Protein AF-A0A956W0C2-F1 (afdb_monomer_lite)

Foldseek 3Di:
DPLDDQLPPDPDDQVPPPDHDDPDNPDDHCVNQPPDPPRPVVQVVLVVVCCVPDPQNDPPWDKAWFFDPVVCPQTWMGGNNFKIKTFAQAQAKDKGQGQDDADKDWPDWDQWDDDRGMIIHGHGTMTMIGGD

pLDDT: mean 94.01, std 4.59, range [72.38, 98.31]

Secondary structure (DSSP, 8-state):
--SSGGGGS-SS-GGGSSSPPP--TT---HHHHTT-TT-HHHHHHHHHHHHHH-GGGSTTS-EEE-S-SSS--SEEEEETTTEEEEEE-SSS-EEEE----S-EEEEEESSEEE-SSEEEE-TTEEEEEEE-

Radius of gyration: 19.21 Å; chains: 1; bounding box: 45×26×51 Å

Structure (mmCIF, N/CA/C/O backbone):
data_AF-A0A956W0C2-F1
#
_entry.id   AF-A0A956W0C2-F1
#
loop_
_atom_site.group_PDB
_atom_site.id
_atom_site.type_symbol
_atom_site.label_atom_id
_atom_site.label_alt_id
_atom_site.label_comp_id
_atom_site.label_asym_id
_atom_site.label_entity_id
_atom_site.label_seq_id
_atom_site.pdbx_PDB_ins_code
_atom_site.Cartn_x
_atom_site.Cartn_y
_atom_site.Cartn_z
_atom_site.occupancy
_atom_site.B_iso_or_equiv
_atom_site.auth_seq_id
_atom_site.auth_comp_id
_atom_site.auth_asym_id
_atom_site.auth_atom_id
_atom_site.pdbx_PDB_model_num
ATOM 1 N N . TRP A 1 1 ? 10.287 -1.893 -17.974 1.00 95.44 1 TRP A N 1
ATOM 2 C CA . TRP A 1 1 ? 9.179 -2.453 -18.777 1.00 95.44 1 TRP A CA 1
ATOM 3 C C . TRP A 1 1 ? 9.287 -3.954 -18.920 1.00 95.44 1 TRP A C 1
ATOM 5 O O . TRP A 1 1 ? 8.437 -4.647 -18.381 1.00 95.44 1 TRP A O 1
ATOM 15 N N . THR A 1 2 ? 10.311 -4.450 -19.603 1.00 96.38 2 THR A N 1
ATOM 16 C CA . THR A 1 2 ? 10.574 -5.882 -19.777 1.00 96.38 2 THR A CA 1
ATOM 17 C C . THR A 1 2 ? 11.959 -6.236 -19.244 1.00 96.38 2 THR A C 1
ATOM 19 O O . THR A 1 2 ? 12.700 -5.336 -18.851 1.00 96.38 2 THR A O 1
ATOM 22 N N . ASP A 1 3 ? 12.333 -7.513 -19.284 1.00 93.06 3 ASP A N 1
ATOM 23 C CA . ASP A 1 3 ? 13.691 -7.975 -18.948 1.00 93.06 3 ASP A CA 1
ATOM 24 C C . ASP A 1 3 ? 14.672 -7.868 -20.141 1.00 93.06 3 ASP A C 1
ATOM 26 O O . ASP A 1 3 ? 15.787 -8.380 -20.099 1.00 93.06 3 ASP A O 1
ATOM 30 N N . GLY A 1 4 ? 14.252 -7.219 -21.236 1.00 93.06 4 GLY A N 1
ATOM 31 C CA . GLY A 1 4 ? 15.044 -7.051 -22.459 1.00 93.06 4 GLY A CA 1
ATOM 32 C C . GLY A 1 4 ? 16.031 -5.876 -22.418 1.00 93.06 4 GLY A C 1
ATOM 33 O O . GLY A 1 4 ? 16.257 -5.259 -21.372 1.00 93.06 4 GLY A O 1
ATOM 34 N N . LYS A 1 5 ? 16.599 -5.533 -23.590 1.00 95.00 5 LYS A N 1
ATOM 35 C CA . LYS A 1 5 ? 17.535 -4.402 -23.753 1.00 95.00 5 LYS A CA 1
ATOM 36 C C . LYS A 1 5 ? 16.953 -3.147 -23.104 1.00 95.00 5 LYS A C 1
ATOM 38 O O . LYS A 1 5 ? 15.780 -2.825 -23.276 1.00 95.00 5 LYS A O 1
ATOM 43 N N . ASN A 1 6 ? 17.777 -2.484 -22.301 1.00 94.88 6 ASN A N 1
ATOM 44 C CA . ASN A 1 6 ? 17.417 -1.306 -21.522 1.00 94.88 6 ASN A CA 1
ATOM 45 C C . ASN A 1 6 ? 16.105 -1.433 -20.719 1.00 94.88 6 ASN A C 1
ATOM 47 O O . ASN A 1 6 ? 15.312 -0.491 -20.648 1.00 94.88 6 ASN A O 1
ATOM 51 N N . ALA A 1 7 ? 15.835 -2.615 -20.162 1.00 95.44 7 ALA A N 1
ATOM 52 C CA . ALA A 1 7 ? 14.583 -2.936 -19.482 1.00 95.44 7 ALA A CA 1
ATOM 53 C C . ALA A 1 7 ? 13.323 -2.649 -20.334 1.00 95.44 7 ALA A C 1
ATOM 55 O O . ALA A 1 7 ? 12.265 -2.302 -19.799 1.00 95.44 7 ALA A O 1
ATOM 56 N N . GLY A 1 8 ? 13.429 -2.733 -21.664 1.00 95.50 8 GLY A N 1
ATOM 57 C CA . GLY A 1 8 ? 12.352 -2.457 -22.616 1.00 95.50 8 GLY A CA 1
ATOM 58 C C . GLY A 1 8 ? 11.965 -0.980 -22.749 1.00 95.50 8 GLY A C 1
ATOM 59 O O . GLY A 1 8 ? 10.876 -0.694 -23.232 1.00 95.50 8 GLY A O 1
ATOM 60 N N . PHE A 1 9 ? 12.791 -0.043 -22.272 1.00 95.62 9 PHE A N 1
ATOM 61 C CA . PHE A 1 9 ? 12.539 1.396 -22.426 1.00 95.62 9 PHE A CA 1
ATOM 62 C C . PHE A 1 9 ? 12.954 1.934 -23.802 1.00 95.62 9 PHE A C 1
ATOM 64 O O . PHE A 1 9 ? 12.272 2.793 -24.353 1.00 95.62 9 PHE A O 1
ATOM 71 N N . SER A 1 10 ? 14.074 1.455 -24.345 1.00 95.38 10 SER A N 1
ATOM 72 C CA . SER A 1 10 ? 14.665 1.956 -25.589 1.00 95.38 10 SER A CA 1
ATOM 73 C C . SER A 1 10 ? 15.533 0.885 -26.247 1.00 95.38 10 SER A C 1
ATOM 75 O O . SER A 1 10 ? 16.185 0.111 -25.547 1.00 95.38 10 SER A O 1
ATOM 77 N N . ASP A 1 11 ? 15.609 0.895 -27.577 1.00 94.88 11 ASP A N 1
ATOM 78 C CA . ASP A 1 11 ? 16.507 0.028 -28.352 1.00 94.88 11 ASP A CA 1
ATOM 79 C C . ASP A 1 11 ? 17.910 0.629 -28.563 1.00 94.88 11 ASP A C 1
ATOM 81 O O . ASP A 1 11 ? 18.805 -0.063 -29.056 1.00 94.88 11 ASP A O 1
ATOM 85 N N . GLY A 1 12 ? 18.127 1.894 -28.180 1.00 94.25 12 GLY A N 1
ATOM 86 C CA . GLY A 1 12 ? 19.428 2.572 -28.270 1.00 94.25 12 GLY A CA 1
ATOM 87 C C . GLY A 1 12 ? 20.505 1.931 -27.392 1.00 94.25 12 GLY A C 1
ATOM 88 O O . GLY A 1 12 ? 20.228 1.029 -26.597 1.00 94.25 12 GLY A O 1
ATOM 89 N N . ASP A 1 13 ? 21.754 2.361 -27.525 1.00 94.62 13 ASP A N 1
ATOM 90 C CA . ASP A 1 13 ? 22.822 1.839 -26.675 1.00 94.62 13 ASP A CA 1
ATOM 91 C C . ASP A 1 13 ? 22.736 2.418 -25.264 1.00 94.62 13 ASP A C 1
ATOM 93 O O . ASP A 1 13 ? 22.291 3.545 -25.056 1.00 94.62 13 ASP A O 1
ATOM 97 N N . GLY A 1 14 ? 23.129 1.623 -24.264 1.00 92.56 14 GLY A N 1
ATOM 98 C CA . GLY A 1 14 ? 22.965 1.997 -22.854 1.00 92.56 14 GLY A CA 1
ATOM 99 C C . GLY A 1 14 ? 23.679 3.303 -22.481 1.00 92.56 14 GLY A C 1
ATOM 100 O O . GLY A 1 14 ? 23.222 4.012 -21.591 1.00 92.56 14 GLY A O 1
ATOM 101 N N . ALA A 1 15 ? 24.765 3.637 -23.188 1.00 94.12 15 ALA A N 1
ATOM 102 C CA . ALA A 1 15 ? 25.527 4.874 -23.011 1.00 94.12 15 ALA A CA 1
ATOM 103 C C . ALA A 1 15 ? 24.808 6.125 -23.547 1.00 94.12 15 ALA A C 1
ATOM 105 O O . ALA A 1 15 ? 25.118 7.229 -23.108 1.00 94.12 15 ALA A O 1
ATOM 106 N N . ASP A 1 16 ? 23.842 5.950 -24.453 1.00 95.81 16 ASP A N 1
ATOM 107 C CA . ASP A 1 16 ? 23.078 7.039 -25.069 1.00 95.81 16 ASP A CA 1
ATOM 108 C C . ASP A 1 16 ? 21.754 7.310 -24.336 1.00 95.81 16 ASP A C 1
ATOM 110 O O . ASP A 1 16 ? 21.000 8.217 -24.702 1.00 95.81 16 ASP A O 1
ATOM 114 N N . LEU A 1 17 ? 21.429 6.519 -23.307 1.00 95.69 17 LEU A N 1
ATOM 115 C CA . LEU A 1 17 ? 20.259 6.781 -22.479 1.00 95.69 17 LEU A CA 1
ATOM 116 C C . LEU A 1 17 ? 20.433 8.113 -21.744 1.00 95.69 17 LEU A C 1
ATOM 118 O O . LEU A 1 17 ? 21.458 8.365 -21.114 1.00 95.69 17 LEU A O 1
ATOM 122 N N . TYR A 1 18 ? 19.389 8.948 -21.775 1.00 95.19 18 TYR A N 1
ATOM 123 C CA . TYR A 1 18 ? 19.403 10.267 -21.129 1.00 95.19 18 TYR A CA 1
ATOM 124 C C . TYR A 1 18 ? 19.699 10.195 -19.618 1.00 95.19 18 TYR A C 1
ATOM 126 O O . TYR A 1 18 ? 20.242 11.138 -19.046 1.00 95.19 18 TYR A O 1
ATOM 134 N N . LEU A 1 19 ? 19.333 9.079 -18.980 1.00 96.44 19 LEU A N 1
ATOM 135 C CA . LEU A 1 19 ? 19.739 8.682 -17.639 1.00 96.44 19 LEU A CA 1
ATOM 136 C C . LEU A 1 19 ? 20.062 7.183 -17.637 1.00 96.44 19 LEU A C 1
ATOM 138 O O . LEU A 1 19 ? 19.405 6.422 -18.357 1.00 96.44 19 LEU A O 1
ATOM 142 N N . PRO A 1 20 ? 21.032 6.744 -16.816 1.00 93.75 20 PRO A N 1
ATOM 143 C CA . PRO A 1 20 ? 21.335 5.331 -16.678 1.00 93.75 20 PRO A CA 1
ATOM 144 C C . PRO A 1 20 ? 20.141 4.583 -16.086 1.00 93.75 20 PRO A C 1
ATOM 146 O O . PRO A 1 20 ? 19.346 5.130 -15.316 1.00 93.75 20 PRO A O 1
ATOM 149 N N . LEU A 1 21 ? 20.043 3.302 -16.425 1.00 94.50 21 LEU A N 1
ATOM 150 C CA . LEU A 1 21 ? 19.135 2.403 -15.727 1.00 94.50 21 LEU A CA 1
ATOM 151 C C . LEU A 1 21 ? 19.619 2.147 -14.306 1.00 94.50 21 LEU A C 1
ATOM 153 O O . LEU A 1 21 ? 20.811 2.260 -14.016 1.00 94.50 21 LEU A O 1
ATOM 157 N N . ASP A 1 22 ? 18.677 1.756 -13.451 1.00 94.69 22 ASP A N 1
ATOM 158 C CA . ASP A 1 22 ? 19.000 1.208 -12.140 1.00 94.69 22 ASP A CA 1
ATOM 159 C C . ASP A 1 22 ? 19.999 0.046 -12.316 1.00 94.69 22 ASP A C 1
ATOM 161 O O . ASP A 1 22 ? 19.698 -0.901 -13.058 1.00 94.69 22 ASP A O 1
ATOM 165 N N . PRO A 1 23 ? 21.200 0.137 -11.714 1.00 92.50 23 PRO A N 1
ATOM 166 C CA . PRO A 1 23 ? 22.223 -0.885 -11.864 1.00 92.50 23 PRO A CA 1
ATOM 167 C C . PRO A 1 23 ? 21.860 -2.197 -11.164 1.00 92.50 23 PRO A C 1
ATOM 169 O O . PRO A 1 23 ? 22.501 -3.205 -11.454 1.00 92.50 23 PRO A O 1
ATOM 172 N N . ASP A 1 24 ? 20.867 -2.215 -10.266 1.00 94.75 24 ASP A N 1
ATOM 173 C CA . ASP A 1 24 ? 20.432 -3.449 -9.618 1.00 94.75 24 ASP A CA 1
ATOM 174 C C . ASP A 1 24 ? 19.878 -4.432 -10.662 1.00 94.75 24 ASP A C 1
ATOM 176 O O . ASP A 1 24 ? 18.935 -4.145 -11.410 1.00 94.75 24 ASP A O 1
ATOM 180 N N . GLU A 1 25 ? 20.479 -5.619 -10.727 1.00 89.00 25 GLU A N 1
ATOM 181 C CA . GLU A 1 25 ? 20.017 -6.711 -11.582 1.00 89.00 25 GLU A CA 1
ATOM 182 C C . GLU A 1 25 ? 18.654 -7.253 -11.130 1.00 89.00 25 GLU A C 1
ATOM 184 O O . GLU A 1 25 ? 17.915 -7.794 -11.949 1.00 89.00 25 GLU A O 1
ATOM 189 N N . GLN A 1 26 ? 18.298 -7.065 -9.854 1.00 91.44 26 GLN A N 1
ATOM 190 C CA . GLN A 1 26 ? 17.015 -7.448 -9.259 1.00 91.44 26 GLN A CA 1
ATOM 191 C C . GLN A 1 26 ? 15.946 -6.351 -9.357 1.00 91.44 26 GLN A C 1
ATOM 193 O O . GLN A 1 26 ? 14.867 -6.491 -8.774 1.00 91.44 26 GLN A O 1
ATOM 198 N N . ARG A 1 27 ? 16.204 -5.258 -10.089 1.00 93.81 27 ARG A N 1
ATOM 199 C CA . ARG A 1 27 ? 15.198 -4.212 -10.314 1.00 93.81 27 ARG A CA 1
ATOM 200 C C . ARG A 1 27 ? 13.902 -4.820 -10.886 1.00 93.81 27 ARG A C 1
ATOM 202 O O . ARG A 1 27 ? 13.956 -5.618 -11.827 1.00 93.81 27 ARG A O 1
ATOM 209 N N . PRO A 1 28 ? 12.720 -4.437 -10.379 1.00 94.75 28 PRO A N 1
ATOM 210 C CA . PRO A 1 28 ? 11.466 -4.986 -10.875 1.00 94.75 28 PRO A CA 1
ATOM 211 C C . PRO A 1 28 ? 11.175 -4.511 -12.305 1.00 94.75 28 PRO A C 1
ATOM 213 O O . PRO A 1 28 ? 11.476 -3.375 -12.687 1.00 94.75 28 PRO A O 1
ATOM 216 N N . THR A 1 29 ? 10.523 -5.360 -13.101 1.00 96.69 29 THR A N 1
ATOM 217 C CA . THR A 1 29 ? 10.040 -5.018 -14.445 1.00 96.69 29 THR A CA 1
ATOM 218 C C . THR A 1 29 ? 8.529 -5.222 -14.518 1.00 96.69 29 THR A C 1
ATOM 220 O O . THR A 1 29 ? 7.936 -5.956 -13.733 1.00 96.69 29 THR A O 1
ATOM 223 N N . VAL A 1 30 ? 7.858 -4.549 -15.458 1.00 97.19 30 VAL A N 1
ATOM 224 C CA . VAL A 1 30 ? 6.401 -4.702 -15.606 1.00 97.19 30 VAL A CA 1
ATOM 225 C C . VAL A 1 30 ? 6.068 -6.136 -16.020 1.00 97.19 30 VAL A C 1
ATOM 227 O O . VAL A 1 30 ? 5.091 -6.691 -15.528 1.00 97.19 30 VAL A O 1
ATOM 230 N N . SER A 1 31 ? 6.880 -6.748 -16.890 1.00 97.06 31 SER A N 1
ATOM 231 C CA . SER A 1 31 ? 6.691 -8.143 -17.295 1.00 97.06 31 SER A CA 1
ATOM 232 C C . SER A 1 31 ? 6.878 -9.135 -16.151 1.00 97.06 31 SER A C 1
ATOM 234 O O . SER A 1 31 ? 6.167 -10.134 -16.135 1.00 97.06 31 SER A O 1
ATOM 236 N N . SER A 1 32 ? 7.794 -8.881 -15.211 1.00 95.94 32 SER A N 1
ATOM 237 C CA . SER A 1 32 ? 8.028 -9.788 -14.079 1.00 95.94 32 SER A CA 1
ATOM 238 C C . SER A 1 32 ? 7.021 -9.610 -12.937 1.00 95.94 32 SER A C 1
ATOM 240 O O . SER A 1 32 ? 6.767 -10.544 -12.174 1.00 95.94 32 SER A O 1
ATOM 242 N N . GLU A 1 33 ? 6.411 -8.430 -12.817 1.00 97.69 33 GLU A N 1
ATOM 243 C CA . GLU A 1 33 ? 5.433 -8.127 -11.771 1.00 97.69 33 GLU A CA 1
ATOM 244 C C . GLU A 1 33 ? 3.982 -8.431 -12.192 1.00 97.69 33 GLU A C 1
ATOM 246 O O . GLU A 1 33 ? 3.185 -8.906 -11.379 1.00 97.69 33 GLU A O 1
ATOM 251 N N . ARG A 1 34 ? 3.603 -8.170 -13.447 1.00 96.94 34 ARG A N 1
AT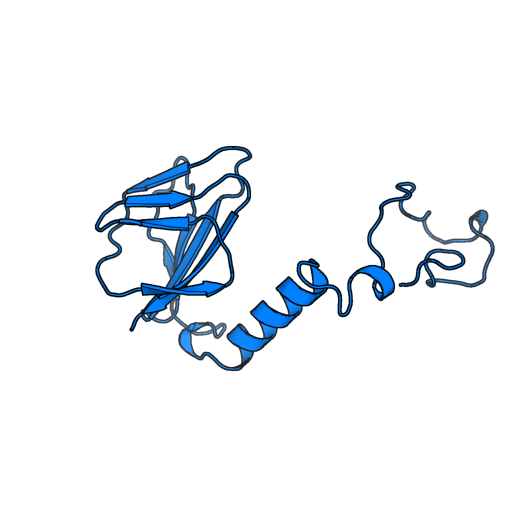OM 252 C CA . ARG A 1 34 ? 2.208 -8.295 -13.899 1.00 96.94 34 ARG A CA 1
ATOM 253 C C . ARG A 1 34 ? 1.765 -9.758 -13.983 1.00 96.94 34 ARG A C 1
ATOM 255 O O . ARG A 1 34 ? 2.401 -10.566 -14.649 1.00 96.94 34 ARG A O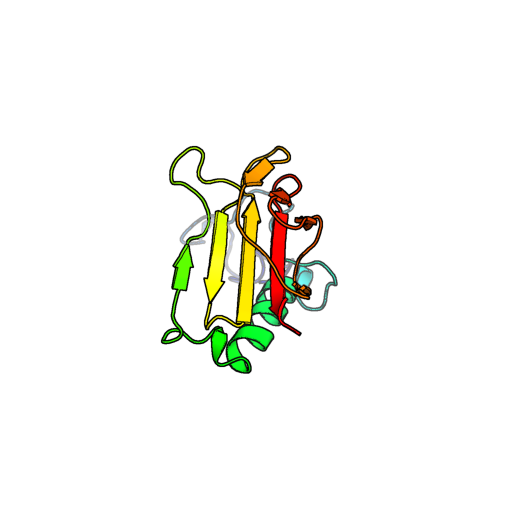 1
ATOM 262 N N . GLY A 1 35 ? 0.636 -10.088 -13.356 1.00 94.31 35 GLY A N 1
ATOM 263 C CA . GLY A 1 35 ? 0.108 -11.454 -13.276 1.00 94.31 35 GLY A CA 1
ATOM 264 C C . GLY A 1 35 ? 0.835 -12.354 -12.270 1.00 94.31 35 GLY A C 1
ATOM 265 O O . GLY A 1 35 ? 0.453 -13.514 -12.107 1.00 94.31 35 GLY A O 1
ATOM 266 N N . ARG A 1 36 ? 1.862 -11.848 -11.574 1.00 96.44 36 ARG A N 1
ATOM 267 C CA . ARG A 1 36 ? 2.582 -12.595 -10.541 1.00 96.44 36 ARG A CA 1
ATOM 268 C C . ARG A 1 36 ? 1.899 -12.400 -9.189 1.00 96.44 36 ARG A C 1
ATOM 270 O O . ARG A 1 36 ? 1.882 -11.304 -8.641 1.00 96.44 36 ARG A O 1
ATOM 277 N N . VAL A 1 37 ? 1.375 -13.482 -8.615 1.00 93.88 37 VAL A N 1
ATOM 278 C CA . VAL A 1 37 ? 0.774 -13.456 -7.271 1.00 93.88 37 VAL A CA 1
ATOM 279 C C . VAL A 1 37 ? 1.791 -12.936 -6.249 1.00 93.88 37 VAL A C 1
ATOM 281 O O . VAL A 1 37 ? 2.948 -13.360 -6.235 1.00 93.88 37 VAL A O 1
ATOM 284 N N . GLY A 1 38 ? 1.357 -11.998 -5.405 1.00 91.31 38 GLY A N 1
ATOM 285 C CA . GLY A 1 38 ? 2.203 -11.370 -4.386 1.00 91.31 38 GLY A CA 1
ATOM 286 C C . GLY A 1 38 ? 3.196 -10.337 -4.929 1.00 91.31 38 GLY A C 1
ATOM 287 O O . GLY A 1 38 ? 4.113 -9.945 -4.213 1.00 91.31 38 GLY A O 1
ATOM 288 N N . SER A 1 39 ? 3.060 -9.916 -6.187 1.00 96.12 39 SER A N 1
ATOM 289 C CA . SER A 1 39 ? 3.816 -8.792 -6.732 1.00 96.12 39 SER A CA 1
ATOM 290 C C . SER A 1 39 ? 3.266 -7.455 -6.239 1.00 96.12 39 SER A C 1
ATOM 292 O O . SER A 1 39 ? 2.091 -7.346 -5.869 1.00 96.12 39 SER A O 1
ATOM 294 N N . LEU A 1 40 ? 4.105 -6.419 -6.253 1.00 95.12 40 LEU A N 1
ATOM 295 C CA . LEU A 1 40 ? 3.667 -5.065 -5.925 1.00 95.12 40 LEU A CA 1
ATOM 296 C C . LEU A 1 40 ? 2.650 -4.570 -6.961 1.00 95.12 40 LEU A C 1
ATOM 298 O O . LEU A 1 40 ? 1.717 -3.848 -6.611 1.00 95.12 40 LEU A O 1
ATOM 302 N N . TRP A 1 41 ? 2.791 -4.994 -8.223 1.00 97.50 41 TRP A N 1
ATOM 303 C CA . TRP A 1 41 ? 1.813 -4.702 -9.272 1.00 97.50 41 TRP A CA 1
ATOM 304 C C . TRP A 1 41 ? 0.422 -5.241 -8.931 1.00 97.50 41 TRP A C 1
ATOM 306 O O . TRP A 1 41 ? -0.543 -4.478 -8.936 1.00 97.50 41 TRP A O 1
ATOM 316 N N . GLU A 1 42 ? 0.305 -6.537 -8.624 1.00 95.81 42 GLU A N 1
ATOM 317 C CA . GLU A 1 42 ? -0.990 -7.155 -8.314 1.00 95.81 42 GLU A CA 1
ATOM 318 C C . GLU A 1 42 ? -1.569 -6.602 -7.008 1.00 95.81 42 GLU A C 1
ATOM 320 O O . GLU A 1 42 ? -2.769 -6.342 -6.920 1.00 95.81 42 GLU A O 1
ATOM 325 N N . GLN A 1 43 ? -0.717 -6.320 -6.018 1.00 96.12 43 GLN A N 1
ATOM 326 C CA . GLN A 1 43 ? -1.131 -5.653 -4.787 1.00 96.12 43 GLN A CA 1
ATOM 327 C C . GLN A 1 43 ? -1.717 -4.259 -5.056 1.00 96.12 43 GLN A C 1
ATOM 329 O O . GLN A 1 43 ? -2.817 -3.951 -4.592 1.00 96.12 43 GLN A O 1
ATOM 334 N N . ALA A 1 44 ? -1.019 -3.416 -5.823 1.00 96.81 44 ALA A N 1
ATOM 335 C CA . ALA A 1 44 ? -1.499 -2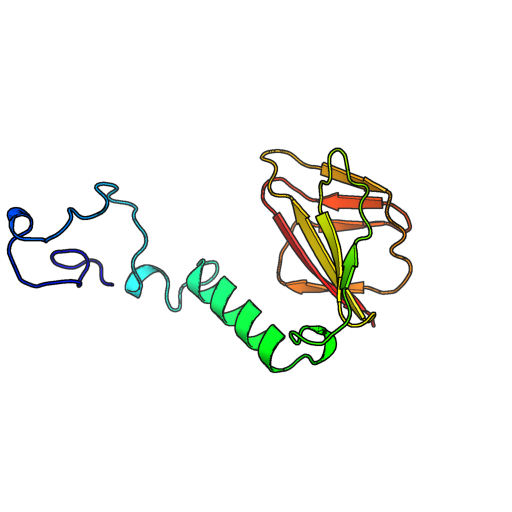.082 -6.172 1.00 96.81 44 ALA A CA 1
ATOM 336 C C . ALA A 1 44 ? -2.791 -2.150 -7.002 1.00 96.81 44 ALA A C 1
ATOM 338 O O . ALA A 1 44 ? -3.738 -1.411 -6.728 1.00 96.81 44 ALA A O 1
ATOM 339 N N . ALA A 1 45 ? -2.864 -3.062 -7.976 1.00 97.00 45 ALA A N 1
ATOM 340 C CA . ALA A 1 45 ? -4.052 -3.268 -8.799 1.00 97.00 45 ALA A CA 1
ATOM 341 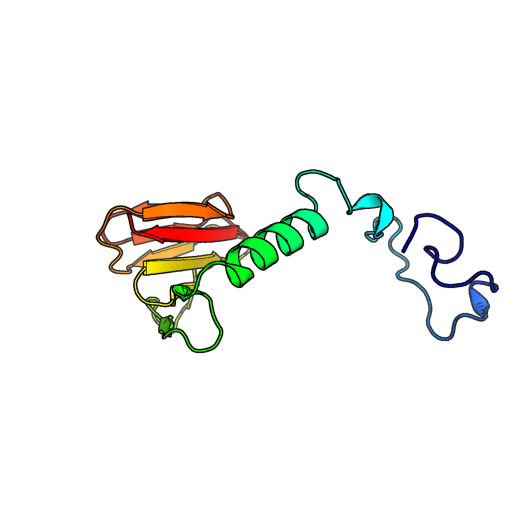C C . ALA A 1 45 ? -5.273 -3.681 -7.957 1.00 97.00 45 ALA A C 1
ATOM 343 O O . ALA A 1 45 ? -6.353 -3.111 -8.133 1.00 97.00 45 ALA A O 1
ATOM 344 N N . ALA A 1 46 ? -5.101 -4.603 -7.003 1.00 95.88 46 ALA A N 1
ATOM 345 C CA . ALA A 1 46 ? -6.164 -5.036 -6.098 1.00 95.88 46 ALA A CA 1
ATOM 346 C C . ALA A 1 46 ? -6.663 -3.893 -5.197 1.00 95.88 46 ALA A C 1
ATOM 348 O O . ALA A 1 46 ? -7.870 -3.669 -5.089 1.00 95.88 46 ALA A O 1
ATOM 349 N N . LEU A 1 47 ? -5.751 -3.110 -4.606 1.00 96.75 47 LEU A N 1
ATOM 350 C CA . LEU A 1 47 ? -6.115 -1.953 -3.778 1.00 96.75 47 LEU A CA 1
ATOM 351 C C . LEU A 1 47 ? -6.844 -0.867 -4.584 1.00 96.75 47 LEU A C 1
ATOM 353 O O . LEU A 1 47 ? -7.816 -0.283 -4.102 1.00 96.75 47 LEU A O 1
ATOM 357 N N . ILE A 1 48 ? -6.422 -0.619 -5.829 1.00 97.06 48 ILE A N 1
ATOM 358 C CA . ILE A 1 48 ? -7.114 0.300 -6.745 1.00 97.06 48 ILE A CA 1
ATOM 359 C C . ILE A 1 48 ? -8.522 -0.211 -7.066 1.00 97.06 48 ILE A C 1
ATOM 361 O O . ILE A 1 48 ? -9.459 0.589 -7.093 1.00 97.06 48 ILE A O 1
ATOM 365 N N . ALA A 1 49 ? -8.687 -1.515 -7.305 1.00 96.81 49 ALA A N 1
ATOM 366 C CA . ALA A 1 49 ? -9.991 -2.105 -7.595 1.00 96.81 49 ALA A CA 1
ATOM 367 C C . ALA A 1 49 ? -10.970 -1.908 -6.427 1.00 96.81 49 ALA A C 1
ATOM 369 O O . ALA A 1 49 ? -12.084 -1.440 -6.653 1.00 96.81 49 ALA A O 1
ATOM 370 N N . ILE A 1 50 ? -10.526 -2.159 -5.189 1.00 95.94 50 ILE A N 1
ATOM 371 C CA . ILE A 1 50 ? -11.313 -1.910 -3.970 1.00 95.94 50 ILE A CA 1
ATOM 372 C C . ILE A 1 50 ? -11.679 -0.422 -3.867 1.00 95.94 50 ILE A C 1
ATOM 374 O O . ILE A 1 50 ? -12.852 -0.069 -3.764 1.00 95.94 50 ILE A O 1
ATOM 378 N N . ARG A 1 51 ? -10.693 0.479 -3.983 1.00 96.19 51 ARG A N 1
ATOM 379 C CA . ARG A 1 51 ? -10.920 1.931 -3.877 1.00 96.19 51 ARG A CA 1
ATOM 380 C C . ARG A 1 51 ? -11.928 2.461 -4.903 1.00 96.19 51 ARG A C 1
ATOM 382 O O . ARG A 1 51 ? -12.615 3.436 -4.623 1.00 96.19 51 ARG A O 1
ATOM 389 N N . ARG A 1 52 ? -11.998 1.864 -6.098 1.00 96.50 52 ARG A N 1
ATOM 390 C CA . ARG A 1 52 ? -12.916 2.295 -7.167 1.00 96.50 52 ARG A CA 1
ATOM 391 C C . ARG A 1 52 ? -14.381 1.986 -6.880 1.00 96.50 52 ARG A C 1
ATOM 393 O O . ARG A 1 52 ? -15.233 2.694 -7.407 1.00 96.50 52 ARG A O 1
ATOM 400 N N . VAL A 1 53 ? -14.665 0.926 -6.127 1.00 96.00 53 VAL A N 1
ATOM 401 C CA . VAL A 1 53 ? -16.039 0.437 -5.924 1.00 96.00 53 VAL A CA 1
ATOM 402 C C . VAL A 1 53 ? -16.593 0.758 -4.541 1.00 96.00 53 VAL A C 1
ATOM 404 O O . VAL A 1 53 ? -17.800 0.674 -4.353 1.00 96.00 53 VAL A O 1
ATOM 407 N N . GLU A 1 54 ? -15.739 1.151 -3.595 1.00 96.19 54 GLU A N 1
ATOM 408 C CA . GLU A 1 54 ? -16.114 1.381 -2.199 1.00 96.19 54 GLU A CA 1
ATOM 409 C C . GLU A 1 54 ? -16.231 2.883 -1.882 1.00 96.19 54 GLU A C 1
ATOM 411 O O . GLU A 1 54 ? -15.207 3.566 -1.761 1.00 96.19 54 GLU A O 1
ATOM 416 N N . PRO A 1 55 ? -17.455 3.423 -1.692 1.00 94.62 55 PRO A N 1
ATOM 417 C CA . PRO A 1 55 ? -17.661 4.844 -1.411 1.00 94.62 55 PRO A CA 1
ATOM 418 C C . PRO A 1 55 ? -16.941 5.325 -0.149 1.00 94.62 55 PRO A C 1
ATOM 420 O O . PRO A 1 55 ? -16.416 6.435 -0.138 1.00 94.62 55 PRO A O 1
ATOM 423 N N . GLY A 1 56 ? -16.841 4.479 0.883 1.00 94.19 56 GLY A N 1
ATOM 424 C CA . GLY A 1 56 ? -16.123 4.795 2.123 1.00 94.19 56 GLY A CA 1
ATOM 425 C C . GLY A 1 56 ? -14.622 5.042 1.924 1.00 94.19 56 GLY A C 1
ATOM 426 O O . GLY A 1 56 ? -13.990 5.687 2.753 1.00 94.19 56 GLY A O 1
ATOM 427 N N . LEU A 1 57 ? -14.042 4.611 0.797 1.00 95.69 57 LEU A N 1
ATOM 428 C CA . LEU A 1 57 ? -12.639 4.852 0.451 1.00 95.69 57 LEU A CA 1
ATOM 429 C C . LEU A 1 57 ? -12.440 5.988 -0.564 1.00 95.69 57 LEU A C 1
ATOM 431 O O . LEU A 1 57 ? -11.287 6.378 -0.796 1.00 95.69 57 LEU A O 1
ATOM 435 N N . ALA A 1 58 ? -13.517 6.547 -1.126 1.00 94.38 58 ALA A N 1
ATOM 436 C CA . ALA A 1 58 ? -13.479 7.659 -2.077 1.00 94.38 58 ALA A CA 1
ATOM 437 C C . ALA A 1 58 ? -12.762 8.894 -1.489 1.00 94.38 58 ALA A C 1
ATOM 439 O O . ALA A 1 58 ? -12.683 9.022 -0.267 1.00 94.38 58 ALA A O 1
ATOM 440 N N . PRO A 1 59 ? -12.193 9.801 -2.303 1.00 93.19 59 PRO A N 1
ATOM 441 C CA . PRO A 1 59 ? -11.492 10.992 -1.806 1.00 93.19 59 PRO A CA 1
ATOM 442 C C . PRO A 1 59 ? -12.299 11.852 -0.822 1.00 93.19 59 PRO A C 1
ATOM 444 O O . PRO A 1 59 ? -11.722 12.406 0.106 1.00 93.19 59 PRO A O 1
ATOM 447 N N . GLU A 1 60 ? -13.614 11.930 -1.005 1.00 95.00 60 GLU A N 1
ATOM 448 C CA . GLU A 1 60 ? -14.532 12.774 -0.237 1.00 95.00 60 GLU A CA 1
ATOM 449 C C . GLU A 1 60 ? -14.960 12.142 1.094 1.00 95.00 60 GLU A C 1
ATOM 451 O O . GLU A 1 60 ? -15.499 12.833 1.958 1.00 95.00 60 GLU A O 1
ATOM 456 N N . ALA A 1 61 ? -14.740 10.834 1.272 1.00 95.94 61 ALA A N 1
ATOM 457 C CA . ALA A 1 61 ? -15.142 10.143 2.488 1.00 95.94 61 ALA A CA 1
ATOM 458 C C . ALA A 1 61 ? -14.342 10.659 3.702 1.00 95.94 61 ALA A C 1
ATOM 460 O O . ALA A 1 61 ? -13.114 10.809 3.588 1.00 95.94 61 ALA A O 1
ATOM 461 N N . PRO A 1 62 ? -14.995 10.875 4.862 1.00 96.81 62 PRO A N 1
ATOM 462 C CA . PRO A 1 62 ? -14.340 11.325 6.086 1.00 96.81 62 PRO A CA 1
ATOM 463 C C . PRO A 1 62 ? -13.117 10.480 6.446 1.00 96.81 62 PRO A C 1
ATOM 465 O O . PRO A 1 62 ? -13.044 9.297 6.107 1.00 96.81 62 PRO A O 1
ATOM 468 N N . LEU A 1 63 ? -12.151 11.094 7.127 1.00 95.44 63 LEU A N 1
ATOM 469 C CA . LEU A 1 63 ? -10.968 10.434 7.671 1.00 95.44 63 LEU A CA 1
ATOM 470 C C . LEU A 1 63 ? -10.854 10.783 9.153 1.00 95.44 63 LEU A C 1
ATOM 472 O O . LEU A 1 63 ? -10.870 11.962 9.506 1.00 95.44 63 LEU A O 1
ATOM 476 N N . SER A 1 64 ? -10.681 9.772 10.002 1.00 94.12 64 SER A N 1
ATOM 477 C CA . SER A 1 64 ? -10.415 9.966 11.431 1.00 94.12 64 SER A CA 1
ATOM 478 C C . SER A 1 64 ? -9.180 9.178 11.841 1.00 94.12 64 SER A C 1
ATOM 480 O O . SER A 1 64 ? -9.154 7.955 11.741 1.00 94.12 64 SER A O 1
ATOM 482 N N . ILE A 1 65 ? -8.138 9.883 12.279 1.00 93.62 65 ILE A N 1
ATOM 483 C CA . ILE A 1 65 ? -6.921 9.260 12.810 1.00 93.62 65 ILE A CA 1
ATOM 484 C C . ILE A 1 65 ? -7.227 8.757 14.221 1.00 93.62 65 ILE A C 1
ATOM 486 O O . ILE A 1 65 ? -7.748 9.511 15.039 1.00 93.62 65 ILE A O 1
ATOM 490 N N . LEU A 1 66 ? -6.918 7.488 14.483 1.00 92.56 66 LEU A N 1
ATOM 491 C CA . LEU A 1 66 ? -7.134 6.842 15.777 1.00 92.56 66 LEU A CA 1
ATOM 492 C C . LEU A 1 66 ? -5.869 6.836 16.636 1.00 92.56 66 LEU A C 1
ATOM 494 O O . LEU A 1 66 ? -5.954 6.875 17.857 1.00 92.56 66 LEU A O 1
ATOM 498 N N . THR A 1 67 ? -4.695 6.747 16.012 1.00 92.50 67 THR A N 1
ATOM 499 C CA . THR A 1 67 ? -3.420 6.706 16.733 1.00 92.50 67 THR A CA 1
ATOM 500 C C . THR A 1 67 ? -2.928 8.070 17.178 1.00 92.50 67 THR A C 1
ATOM 502 O O . THR A 1 67 ? -2.959 9.031 16.413 1.00 92.50 67 THR A O 1
ATOM 505 N N . GLU A 1 68 ? -2.374 8.097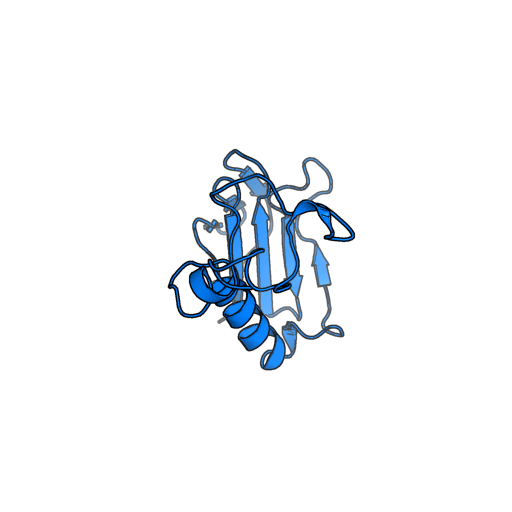 18.388 1.00 84.81 68 GLU A N 1
ATOM 506 C CA . GLU A 1 68 ? -1.650 9.235 18.953 1.00 84.81 68 GLU A CA 1
ATOM 507 C C . GLU A 1 68 ? -0.432 9.635 18.111 1.00 84.81 68 GLU A C 1
ATOM 509 O O . GLU A 1 68 ? 0.146 8.828 17.385 1.00 84.81 68 GLU A O 1
ATOM 514 N N . THR A 1 69 ? -0.007 10.890 18.248 1.00 73.19 69 THR A N 1
ATOM 515 C CA . THR A 1 69 ? 1.015 11.511 17.386 1.00 73.19 69 THR A CA 1
ATOM 516 C C . THR A 1 69 ? 2.448 10.990 17.606 1.00 73.19 69 THR A C 1
ATOM 518 O O . THR A 1 69 ? 3.281 11.145 16.716 1.00 73.19 69 THR A O 1
ATOM 521 N N . ASP A 1 70 ? 2.754 10.367 18.753 1.00 78.06 70 ASP A N 1
ATOM 522 C CA . ASP A 1 70 ? 4.097 9.869 19.111 1.00 78.06 70 ASP A CA 1
ATOM 523 C C . ASP A 1 70 ? 3.999 8.498 19.819 1.00 78.06 70 ASP A C 1
ATOM 525 O O . ASP A 1 70 ? 3.309 8.402 20.836 1.00 78.06 70 ASP A O 1
ATOM 529 N N . PRO A 1 71 ? 4.611 7.407 19.308 1.00 72.38 71 PRO A N 1
ATOM 530 C CA . PRO A 1 71 ? 5.452 7.302 18.107 1.00 72.38 71 PRO A CA 1
ATOM 531 C C . PRO A 1 71 ? 4.676 7.280 16.780 1.00 72.38 71 PRO A C 1
ATOM 533 O O . PRO A 1 71 ? 5.284 7.090 15.728 1.00 72.38 71 PRO A O 1
ATOM 536 N N . GLY A 1 72 ? 3.344 7.409 16.806 1.00 83.50 72 GLY A N 1
ATOM 537 C CA . GLY A 1 72 ? 2.519 7.463 15.595 1.00 83.50 72 GLY A CA 1
ATOM 538 C C . GLY A 1 72 ? 2.318 6.134 14.863 1.00 83.50 72 GLY A C 1
ATOM 539 O O . GLY A 1 72 ? 1.677 6.133 13.813 1.00 83.50 72 GLY A O 1
ATOM 540 N N . PHE A 1 73 ? 2.851 5.014 15.380 1.00 92.50 73 PHE A N 1
ATOM 541 C CA . PHE A 1 73 ? 2.803 3.712 14.704 1.00 92.50 73 PHE A CA 1
ATOM 542 C C . PHE A 1 73 ? 2.371 2.531 15.593 1.00 92.50 73 PHE A C 1
ATOM 544 O O . PHE A 1 73 ? 2.795 2.463 16.748 1.00 92.50 73 PHE A O 1
ATOM 551 N N . PRO A 1 74 ? 1.632 1.545 15.035 1.00 95.62 74 PRO A N 1
ATOM 552 C CA . PRO A 1 74 ? 1.085 1.536 13.672 1.00 95.62 74 PRO A CA 1
ATOM 553 C C . PRO A 1 74 ? 0.098 2.689 13.462 1.00 95.62 74 PRO A C 1
ATOM 555 O O . PRO A 1 74 ? -0.628 3.019 14.379 1.00 95.62 74 PRO A O 1
ATOM 558 N N . LEU A 1 75 ? 0.115 3.332 12.294 1.00 96.50 75 LEU A N 1
ATOM 559 C CA . LEU A 1 75 ? -0.822 4.400 11.963 1.00 96.50 75 LEU A CA 1
ATOM 560 C C . LEU A 1 75 ? -2.178 3.752 11.709 1.00 96.50 75 LEU A C 1
ATOM 562 O O . LEU A 1 75 ? -2.320 2.981 10.758 1.00 96.50 75 LEU A O 1
ATOM 566 N N . CYS A 1 76 ? -3.154 4.079 12.547 1.00 95.81 76 CYS A N 1
ATOM 567 C CA . CYS A 1 76 ? -4.504 3.540 12.476 1.00 95.81 76 CYS A CA 1
ATOM 568 C C . CYS A 1 76 ? -5.474 4.680 12.191 1.00 95.81 76 CYS A C 1
ATOM 570 O O . CYS A 1 76 ? -5.443 5.708 12.870 1.00 95.81 76 CYS A O 1
ATOM 572 N N . TYR A 1 77 ? -6.333 4.516 11.193 1.00 95.00 77 TYR A N 1
ATOM 573 C CA . TYR A 1 77 ? -7.351 5.508 10.862 1.00 95.00 77 TYR A CA 1
ATOM 574 C C . TYR A 1 77 ? -8.576 4.858 10.235 1.00 95.00 77 TYR A C 1
ATOM 576 O O . TYR A 1 77 ? -8.473 3.812 9.591 1.00 95.00 77 TYR A O 1
ATOM 584 N N . THR A 1 78 ? -9.729 5.503 10.388 1.00 95.50 78 THR A N 1
ATOM 585 C CA . THR A 1 78 ? -10.949 5.113 9.686 1.00 95.50 78 THR A CA 1
ATOM 586 C C . THR A 1 78 ? -11.186 5.956 8.442 1.00 95.50 78 THR A C 1
ATOM 588 O O . THR A 1 78 ? -10.708 7.092 8.329 1.00 95.50 78 THR A O 1
ATOM 591 N N . ARG A 1 79 ? -11.925 5.388 7.486 1.00 96.44 79 ARG A N 1
ATOM 592 C CA . ARG A 1 79 ? -12.463 6.083 6.313 1.00 96.44 79 ARG A CA 1
ATOM 593 C C . ARG A 1 79 ? -13.942 5.747 6.155 1.00 96.44 79 ARG A C 1
ATOM 595 O O . ARG A 1 79 ? -14.300 4.581 6.276 1.00 96.44 79 ARG A O 1
ATOM 602 N N . GLY A 1 80 ? -14.787 6.750 5.909 1.00 93.19 80 GLY A N 1
ATOM 603 C CA . GLY A 1 80 ? -16.228 6.529 5.703 1.00 93.19 80 GLY A CA 1
ATOM 604 C C . GLY A 1 80 ? -16.956 5.837 6.867 1.00 93.19 80 GLY A C 1
ATOM 605 O O . GLY A 1 80 ? -18.030 5.290 6.658 1.00 93.19 80 GLY A O 1
ATOM 606 N N . ASP A 1 81 ? -16.366 5.853 8.067 1.00 85.31 81 ASP A N 1
ATOM 607 C CA . ASP A 1 81 ? -16.809 5.195 9.310 1.00 85.31 81 ASP A CA 1
ATOM 608 C C . ASP A 1 81 ? -16.867 3.651 9.301 1.00 85.31 81 ASP A C 1
ATOM 610 O O . ASP A 1 81 ? -16.906 3.036 10.370 1.00 85.31 81 ASP A O 1
ATOM 614 N N . ASP A 1 82 ? -16.820 3.005 8.133 1.00 93.94 82 ASP A N 1
ATOM 615 C CA . ASP A 1 82 ? -16.903 1.549 7.961 1.00 93.94 82 ASP A CA 1
ATOM 616 C C . ASP A 1 82 ? -15.604 0.895 7.465 1.00 93.94 82 ASP A C 1
ATOM 618 O O . ASP A 1 82 ? -15.527 -0.333 7.404 1.00 93.94 82 ASP A O 1
ATOM 622 N N . TRP A 1 83 ? -14.563 1.676 7.166 1.00 97.00 83 TRP A N 1
ATOM 623 C CA . TRP A 1 83 ? -13.227 1.166 6.845 1.00 97.00 83 TRP A CA 1
ATOM 624 C C . TRP A 1 83 ? -12.227 1.503 7.930 1.00 97.00 83 TRP A C 1
ATOM 626 O O . TRP A 1 83 ? -12.170 2.641 8.382 1.00 97.00 83 TRP A O 1
ATOM 636 N N . LEU A 1 84 ? -11.375 0.539 8.265 1.00 96.94 84 LEU A N 1
ATOM 637 C CA . LEU A 1 84 ? -10.218 0.705 9.136 1.00 96.94 84 LEU A CA 1
ATOM 638 C C . LEU A 1 84 ? -8.951 0.392 8.339 1.00 96.94 84 LEU A C 1
ATOM 640 O O . LEU A 1 84 ? -8.851 -0.645 7.684 1.00 96.94 84 LEU A O 1
ATOM 644 N N . VAL A 1 85 ? -7.965 1.279 8.415 1.00 97.12 85 VAL A N 1
ATOM 645 C CA . VAL A 1 85 ? -6.647 1.087 7.812 1.00 97.12 85 VAL A CA 1
ATOM 646 C C . VAL A 1 85 ? -5.587 1.136 8.900 1.00 97.12 85 VAL A C 1
ATOM 648 O O . VAL A 1 85 ? -5.575 2.047 9.723 1.00 97.12 85 VAL A O 1
ATOM 651 N N . VAL A 1 86 ? -4.686 0.159 8.870 1.00 97.75 86 VAL A N 1
ATOM 652 C CA . VAL A 1 86 ? -3.560 0.006 9.793 1.00 97.75 86 VAL A CA 1
ATOM 653 C C . VAL A 1 86 ? -2.281 -0.067 8.973 1.00 97.75 86 VAL A C 1
ATOM 655 O O . VAL A 1 86 ? -2.174 -0.929 8.106 1.00 97.75 86 VAL A O 1
ATOM 658 N N . LEU A 1 87 ? -1.305 0.800 9.242 1.00 97.62 87 LEU A N 1
ATOM 659 C CA . LEU A 1 87 ? -0.008 0.826 8.557 1.00 97.62 87 LEU A CA 1
ATOM 660 C C . LEU A 1 87 ? 1.136 0.768 9.575 1.00 97.62 87 LEU A C 1
ATOM 662 O O . LEU A 1 87 ? 1.252 1.645 10.427 1.00 97.62 87 LEU A O 1
ATOM 666 N N . ASN A 1 88 ? 2.040 -0.203 9.456 1.00 97.25 88 ASN A N 1
ATOM 667 C CA . ASN A 1 88 ? 3.288 -0.222 10.217 1.00 97.25 88 ASN A CA 1
ATOM 668 C C . ASN A 1 88 ? 4.501 -0.159 9.278 1.00 97.25 88 ASN A C 1
ATOM 670 O O . ASN A 1 88 ? 4.943 -1.197 8.788 1.00 97.25 88 ASN A O 1
ATOM 674 N N . PRO A 1 89 ? 5.097 1.023 9.050 1.00 95.56 89 PRO A N 1
ATOM 675 C CA . PRO A 1 89 ? 6.304 1.144 8.238 1.00 95.56 89 PRO A CA 1
ATOM 676 C C . PRO A 1 89 ? 7.575 0.700 8.981 1.00 95.56 89 PRO A C 1
ATOM 678 O O . PRO A 1 89 ? 8.633 0.568 8.361 1.00 95.56 89 PRO A O 1
ATOM 681 N N . ALA A 1 90 ? 7.517 0.481 10.300 1.00 95.00 90 ALA A N 1
ATOM 682 C CA . ALA A 1 90 ? 8.695 0.138 11.083 1.00 95.00 90 ALA A CA 1
ATOM 683 C C . ALA A 1 90 ? 9.233 -1.251 10.709 1.00 95.00 90 ALA A C 1
ATOM 685 O O . ALA A 1 90 ? 8.487 -2.186 10.428 1.00 95.00 90 ALA A O 1
ATOM 686 N N . GLY A 1 91 ? 10.553 -1.426 10.795 1.00 96.31 91 GLY A N 1
ATOM 687 C CA . GLY A 1 91 ? 11.210 -2.730 10.630 1.00 96.31 91 GLY A CA 1
ATOM 688 C C . GLY A 1 91 ? 10.994 -3.709 11.792 1.00 96.31 91 GLY A C 1
ATOM 689 O O . GLY A 1 91 ? 11.655 -4.740 11.840 1.00 96.31 91 GLY A O 1
ATOM 690 N N . LYS A 1 92 ? 10.108 -3.385 12.739 1.00 96.38 92 LYS A N 1
ATOM 691 C CA . LYS A 1 92 ? 9.757 -4.203 13.906 1.00 96.38 92 LYS A CA 1
ATOM 692 C C . LYS A 1 92 ? 8.246 -4.180 14.126 1.00 96.38 92 LYS A C 1
ATOM 694 O O . LYS A 1 92 ? 7.572 -3.261 13.661 1.00 96.38 92 LYS A O 1
ATOM 699 N N . GLY A 1 93 ? 7.734 -5.170 14.851 1.00 97.00 93 GLY A N 1
ATOM 700 C CA . GLY A 1 93 ? 6.341 -5.170 15.287 1.00 97.00 93 GLY A CA 1
ATOM 701 C C . GLY A 1 93 ? 6.038 -3.964 16.179 1.00 97.00 93 GLY A C 1
ATOM 702 O O . GLY A 1 93 ? 6.865 -3.584 17.011 1.00 97.00 93 GLY A O 1
ATOM 703 N N . MET A 1 94 ? 4.868 -3.368 15.982 1.00 96.19 94 MET A N 1
ATOM 704 C CA . MET A 1 94 ? 4.392 -2.202 16.723 1.00 96.19 94 MET A CA 1
ATOM 705 C C . MET A 1 94 ? 2.970 -2.445 17.220 1.00 96.19 94 MET A C 1
ATOM 707 O O . MET A 1 94 ? 2.224 -3.244 16.648 1.00 96.19 94 MET A O 1
ATOM 711 N N . LYS A 1 95 ? 2.603 -1.741 18.289 1.00 94.75 95 LYS A N 1
ATOM 712 C CA . LYS A 1 95 ? 1.273 -1.796 18.887 1.00 94.75 95 LYS A CA 1
ATOM 713 C C . LYS A 1 95 ? 0.745 -0.391 19.120 1.00 94.75 95 LYS A C 1
ATOM 715 O O . LYS A 1 95 ? 1.530 0.492 19.458 1.00 94.75 95 LYS A O 1
ATOM 720 N N . ALA A 1 96 ? -0.558 -0.210 18.963 1.00 92.94 96 ALA A N 1
ATOM 721 C CA . ALA A 1 96 ? -1.243 1.033 19.285 1.00 92.94 96 ALA A CA 1
ATOM 722 C C . ALA A 1 96 ? -2.493 0.742 20.111 1.00 92.94 96 ALA A C 1
ATOM 724 O O . ALA A 1 96 ? -3.279 -0.133 19.750 1.00 92.94 96 ALA A O 1
ATOM 725 N N . ASN A 1 97 ? -2.678 1.509 21.185 1.00 91.88 97 ASN A N 1
ATOM 726 C CA . ASN A 1 97 ? -3.911 1.496 21.961 1.00 91.88 97 ASN A CA 1
ATOM 727 C C . ASN A 1 97 ? -4.925 2.380 21.243 1.00 91.88 97 ASN A C 1
ATOM 729 O O . ASN A 1 97 ? -4.817 3.603 21.290 1.00 91.88 97 ASN A O 1
ATOM 733 N N . VAL A 1 98 ? -5.863 1.760 20.539 1.00 89.00 98 VAL A N 1
ATOM 734 C CA . VAL A 1 98 ? -6.902 2.455 19.780 1.00 89.00 98 VAL A CA 1
ATOM 735 C C . VAL A 1 98 ? -8.236 1.760 20.008 1.00 89.00 98 VAL A C 1
ATOM 737 O O . VAL A 1 98 ? -8.269 0.529 20.031 1.00 89.00 98 VAL A O 1
ATOM 740 N N . PRO A 1 99 ? -9.335 2.513 20.173 1.00 83.94 99 PRO A N 1
ATOM 741 C CA . PRO A 1 99 ? -10.657 1.913 20.237 1.00 83.94 99 PRO A CA 1
ATOM 742 C C . PRO A 1 99 ? -11.005 1.366 18.850 1.00 83.94 99 PRO A C 1
ATOM 744 O O . PRO A 1 99 ? -11.115 2.129 17.888 1.00 83.94 99 PRO A O 1
ATOM 747 N N . VAL A 1 100 ? -11.154 0.048 18.736 1.00 80.75 100 VAL A N 1
ATOM 748 C CA . VAL A 1 100 ? -11.568 -0.619 17.489 1.00 80.75 100 VAL A CA 1
ATOM 749 C C . VAL A 1 100 ? -12.669 -1.637 17.734 1.00 80.75 100 VAL A C 1
ATOM 751 O O . VAL A 1 100 ? -12.675 -2.736 17.183 1.00 80.75 100 VAL A O 1
ATOM 754 N N . ASP A 1 101 ? -13.649 -1.222 18.530 1.00 83.69 101 ASP A N 1
ATOM 755 C CA . ASP A 1 101 ? -14.866 -1.985 18.755 1.00 83.69 101 ASP A CA 1
ATOM 756 C C . ASP A 1 101 ? -15.571 -2.318 17.430 1.00 83.69 101 ASP A C 1
ATOM 758 O O . ASP A 1 101 ? -15.622 -1.515 16.491 1.00 83.69 101 ASP A O 1
ATOM 762 N N . GLY A 1 102 ? -16.150 -3.516 17.370 1.00 85.00 102 GLY A N 1
ATOM 763 C CA . GLY A 1 102 ? -16.941 -3.987 16.237 1.00 85.00 102 GLY A CA 1
ATOM 764 C C . GLY A 1 102 ? -16.383 -5.237 15.565 1.00 85.00 102 GLY A C 1
ATOM 765 O O . GLY A 1 102 ? -15.286 -5.708 15.858 1.00 85.00 102 GLY A O 1
ATOM 766 N N . ASP A 1 103 ? -17.181 -5.793 14.655 1.00 91.75 103 ASP A N 1
ATOM 767 C CA . ASP A 1 103 ? -16.783 -6.931 13.829 1.00 91.75 103 ASP A CA 1
ATOM 768 C C . ASP A 1 103 ? -16.106 -6.409 12.556 1.00 91.75 103 ASP A C 1
ATOM 770 O O . ASP A 1 103 ? -16.749 -5.843 11.667 1.00 91.75 103 ASP A O 1
ATOM 774 N N . TRP A 1 104 ? -14.786 -6.557 12.494 1.00 94.69 104 TRP A N 1
ATOM 775 C CA . TRP A 1 104 ? -13.948 -6.112 11.387 1.00 94.69 104 TRP A CA 1
ATOM 776 C C . TRP A 1 104 ? -13.436 -7.321 10.612 1.00 94.69 104 TRP A C 1
ATOM 778 O O . TRP A 1 104 ? -12.845 -8.237 11.184 1.00 94.69 104 TRP A O 1
ATOM 788 N N . HIS A 1 105 ? -13.595 -7.309 9.290 1.00 95.38 105 HIS A N 1
ATOM 789 C CA . HIS A 1 105 ? -13.031 -8.344 8.428 1.00 95.38 105 HIS A CA 1
ATOM 790 C C . HIS A 1 105 ? -11.908 -7.784 7.562 1.00 95.38 105 HIS A C 1
ATOM 792 O O . HIS A 1 105 ? -12.027 -6.701 6.991 1.00 95.38 105 HIS A O 1
ATOM 798 N N . LEU A 1 106 ? -10.815 -8.540 7.462 1.00 97.31 106 LEU A N 1
ATOM 799 C CA . LEU A 1 106 ? -9.670 -8.187 6.631 1.00 97.31 106 LEU A CA 1
ATOM 800 C C . LEU A 1 106 ? -10.052 -8.295 5.150 1.00 97.31 106 LEU A C 1
ATOM 802 O O . LEU A 1 106 ? -10.466 -9.356 4.686 1.00 97.31 106 LEU A O 1
ATOM 806 N N . VAL A 1 107 ? -9.890 -7.194 4.419 1.00 97.25 107 VAL A N 1
ATOM 807 C CA . VAL A 1 107 ? -10.129 -7.100 2.972 1.00 97.25 107 VAL A CA 1
ATOM 808 C C . VAL A 1 107 ? -8.811 -7.185 2.201 1.00 97.25 107 VAL A C 1
ATOM 810 O O . VAL A 1 107 ? -8.746 -7.836 1.161 1.00 97.25 107 VAL A O 1
ATOM 813 N N . ALA A 1 108 ? -7.751 -6.544 2.701 1.00 96.75 108 ALA A N 1
ATOM 814 C CA . ALA A 1 108 ? -6.424 -6.581 2.087 1.00 96.75 108 ALA A CA 1
ATOM 815 C C . ALA A 1 108 ? -5.312 -6.391 3.125 1.00 96.75 108 ALA A C 1
ATOM 817 O O . ALA A 1 108 ? -5.499 -5.686 4.113 1.00 96.75 108 ALA A O 1
ATOM 818 N N . GLY A 1 109 ? -4.136 -6.959 2.861 1.00 96.25 109 GLY A N 1
ATOM 819 C CA . GLY A 1 109 ? -2.995 -6.926 3.780 1.00 96.25 109 GLY A CA 1
ATOM 820 C C . GLY A 1 109 ? -2.862 -8.213 4.591 1.00 96.25 109 GLY A C 1
ATOM 821 O O . GLY A 1 109 ? -3.502 -9.216 4.278 1.00 96.25 109 GLY A O 1
ATOM 822 N N . ALA A 1 110 ? -1.987 -8.198 5.593 1.00 96.12 110 ALA A N 1
ATOM 823 C CA . ALA A 1 110 ? -1.669 -9.356 6.428 1.00 96.12 110 ALA A CA 1
ATOM 824 C C . ALA A 1 110 ? -0.999 -8.913 7.738 1.00 96.12 110 ALA A C 1
ATOM 826 O O . ALA A 1 110 ? -0.665 -7.744 7.910 1.00 96.12 110 ALA A O 1
ATOM 827 N N . ASP A 1 111 ? -0.775 -9.850 8.661 1.00 96.81 111 ASP A N 1
ATOM 828 C CA . ASP A 1 111 ? 0.017 -9.641 9.883 1.00 96.81 111 ASP A CA 1
ATOM 829 C C . ASP A 1 111 ? -0.432 -8.451 10.751 1.00 96.81 111 ASP A C 1
ATOM 831 O O . ASP A 1 111 ? 0.379 -7.780 11.397 1.00 96.81 111 ASP A O 1
ATOM 835 N N . VAL A 1 112 ? -1.743 -8.200 10.779 1.00 97.31 112 VAL A N 1
ATOM 836 C CA . VAL A 1 112 ? -2.392 -7.240 11.673 1.00 97.31 112 VAL A CA 1
ATOM 837 C C . VAL A 1 112 ? -3.431 -7.974 12.512 1.00 97.31 112 VAL A C 1
ATOM 839 O O . VAL A 1 112 ? -4.346 -8.596 11.975 1.00 97.31 112 VAL A O 1
ATOM 842 N N . ALA A 1 113 ? -3.287 -7.888 13.831 1.00 95.31 113 ALA A N 1
ATOM 843 C CA . ALA A 1 113 ? -4.229 -8.423 14.801 1.00 95.31 113 ALA A CA 1
ATOM 844 C C . ALA A 1 113 ? -5.007 -7.277 15.456 1.00 95.31 113 ALA A C 1
ATOM 846 O O . ALA A 1 113 ? -4.410 -6.307 15.931 1.00 95.31 113 ALA A O 1
ATOM 847 N N . LEU A 1 114 ? -6.333 -7.413 15.483 1.00 94.56 114 LEU A N 1
ATOM 848 C CA . LEU A 1 114 ? -7.248 -6.484 16.139 1.00 94.56 114 LEU A CA 1
ATOM 849 C C . LEU A 1 114 ? -7.708 -7.105 17.465 1.00 94.56 114 LEU A C 1
ATOM 851 O O . LEU A 1 114 ? -8.315 -8.176 17.465 1.00 94.56 114 LEU A O 1
ATOM 855 N N . GLY A 1 115 ? -7.385 -6.463 18.585 1.00 89.19 115 GLY A N 1
ATOM 856 C CA . GLY A 1 115 ? -8.032 -6.680 19.880 1.00 89.19 115 GLY A CA 1
ATOM 857 C C . GLY A 1 115 ? -8.992 -5.529 20.187 1.00 89.19 115 GLY A C 1
ATOM 858 O O . GLY A 1 115 ? -8.980 -4.528 19.484 1.00 89.19 115 GLY A O 1
ATOM 859 N N . GLU A 1 116 ? -9.797 -5.637 21.247 1.00 81.88 116 GLU A N 1
ATOM 860 C CA . GLU A 1 116 ? -10.836 -4.634 21.569 1.00 81.88 116 GLU A CA 1
ATOM 861 C C . GLU A 1 116 ? -10.287 -3.195 21.691 1.00 81.88 116 GLU A C 1
ATOM 863 O O . GLU A 1 116 ? -10.885 -2.246 21.191 1.00 81.88 116 GLU A O 1
ATOM 868 N N . HIS A 1 117 ? -9.108 -3.033 22.302 1.00 86.88 117 HIS A N 1
ATOM 869 C CA . HIS A 1 117 ? -8.501 -1.723 22.585 1.00 86.88 117 HIS A CA 1
ATOM 870 C C . HIS A 1 117 ? -7.046 -1.605 22.109 1.00 86.88 117 HIS A C 1
ATOM 872 O O . HIS A 1 117 ? -6.352 -0.645 22.443 1.00 86.88 117 HIS A O 1
ATOM 878 N N . GLU A 1 118 ? -6.548 -2.600 21.378 1.00 91.88 118 GLU A N 1
ATOM 879 C CA . GLU A 1 118 ? -5.158 -2.656 20.933 1.00 91.88 118 GLU A CA 1
ATOM 880 C C . GLU A 1 118 ? -5.095 -3.243 19.525 1.00 91.88 118 GLU A C 1
ATOM 882 O O . GLU A 1 118 ? -5.687 -4.283 19.239 1.00 91.88 118 GLU A O 1
ATOM 887 N N . ILE A 1 119 ? -4.316 -2.606 18.658 1.00 95.38 119 ILE A N 1
ATOM 888 C CA . ILE A 1 119 ? -3.921 -3.166 17.368 1.00 95.38 119 ILE A CA 1
ATOM 889 C C . ILE A 1 119 ? -2.448 -3.527 17.431 1.00 95.38 119 ILE A C 1
ATOM 891 O O . ILE A 1 119 ? -1.619 -2.694 17.796 1.00 95.38 119 ILE A O 1
ATOM 895 N N . ALA A 1 120 ? -2.117 -4.746 17.011 1.00 95.69 120 ALA A N 1
ATOM 896 C CA . ALA A 1 120 ? -0.745 -5.196 16.827 1.00 95.69 120 ALA A CA 1
ATOM 897 C C . ALA A 1 120 ? -0.472 -5.432 15.340 1.00 95.69 120 ALA A C 1
ATOM 899 O O . ALA A 1 120 ? -1.216 -6.143 14.670 1.00 95.69 120 ALA A O 1
ATOM 900 N N . ALA A 1 121 ? 0.614 -4.859 14.830 1.00 97.75 121 ALA A N 1
ATOM 901 C CA . ALA A 1 121 ? 1.011 -4.977 13.434 1.00 97.75 121 ALA A CA 1
ATOM 902 C C . ALA A 1 121 ? 2.462 -5.459 13.334 1.00 97.75 121 ALA A C 1
ATOM 904 O O . ALA A 1 121 ? 3.357 -4.912 13.987 1.00 97.75 121 ALA A O 1
ATOM 905 N N . GLY A 1 122 ? 2.703 -6.473 12.500 1.00 98.31 122 GLY A N 1
ATOM 906 C CA . GLY A 1 122 ? 4.039 -6.968 12.162 1.00 98.31 122 GLY A CA 1
ATOM 907 C C . GLY A 1 122 ? 4.933 -5.912 11.489 1.00 98.31 122 GLY A C 1
ATOM 908 O O . GLY A 1 122 ? 4.465 -4.823 11.152 1.00 98.31 122 GLY A O 1
ATOM 909 N N . PRO A 1 123 ? 6.238 -6.183 11.312 1.00 97.44 123 PRO A N 1
ATOM 910 C CA . PRO A 1 123 ? 7.156 -5.252 10.654 1.00 97.44 123 PRO A CA 1
ATOM 911 C C . PRO A 1 123 ? 6.761 -5.009 9.191 1.00 97.44 123 PRO A C 1
ATOM 913 O O . PRO A 1 123 ? 6.463 -5.960 8.476 1.00 97.44 123 PRO A O 1
ATOM 916 N N . ARG A 1 124 ? 6.833 -3.754 8.726 1.00 96.62 124 ARG A N 1
ATOM 917 C CA . ARG A 1 124 ? 6.581 -3.353 7.324 1.00 96.62 124 ARG A CA 1
ATOM 918 C C . ARG A 1 124 ? 5.277 -3.925 6.758 1.00 96.62 124 ARG A C 1
ATOM 920 O O . ARG A 1 124 ? 5.256 -4.435 5.640 1.00 96.62 124 ARG A O 1
ATOM 927 N N . THR A 1 125 ? 4.205 -3.841 7.538 1.00 97.12 125 THR A N 1
ATOM 928 C CA . THR A 1 125 ? 2.910 -4.417 7.174 1.00 97.12 125 THR A CA 1
ATOM 929 C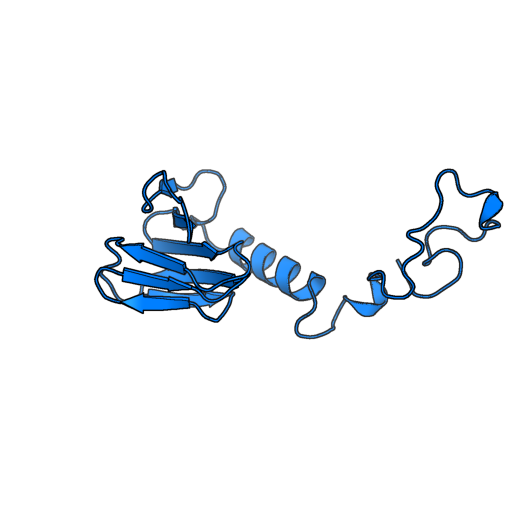 C . THR A 1 125 ? 1.814 -3.369 7.052 1.00 97.12 125 THR A C 1
ATOM 931 O O . THR A 1 125 ? 1.959 -2.215 7.467 1.00 97.12 125 THR A O 1
ATOM 934 N N . TYR A 1 126 ? 0.686 -3.802 6.506 1.00 97.88 126 TYR A N 1
ATOM 935 C CA . TYR A 1 126 ? -0.563 -3.071 6.534 1.00 97.88 126 TYR A CA 1
ATOM 936 C C . TYR A 1 126 ? -1.758 -4.023 6.613 1.00 97.88 126 TYR A C 1
ATOM 938 O O . TYR A 1 126 ? -1.671 -5.193 6.236 1.00 97.88 126 TYR A O 1
ATOM 946 N N . GLY A 1 127 ? -2.892 -3.482 7.045 1.00 97.94 127 GLY A N 1
ATOM 947 C CA . GLY A 1 127 ? -4.195 -4.125 6.978 1.00 97.94 127 GLY A CA 1
ATOM 948 C C . GLY A 1 127 ? -5.265 -3.111 6.592 1.00 97.94 127 GLY A C 1
ATOM 949 O O . GLY A 1 127 ? -5.262 -1.979 7.073 1.00 97.94 127 GLY A O 1
ATOM 950 N N . VAL A 1 128 ? -6.168 -3.517 5.709 1.00 98.00 128 VAL A N 1
ATOM 951 C CA . VAL A 1 128 ? -7.377 -2.786 5.334 1.00 98.00 128 VAL A CA 1
ATOM 952 C C . VAL A 1 128 ? -8.554 -3.668 5.705 1.00 98.00 128 VAL A C 1
ATOM 954 O O . VAL A 1 128 ? -8.684 -4.781 5.193 1.00 98.00 128 VAL A O 1
ATOM 957 N N . PHE A 1 129 ? -9.396 -3.171 6.595 1.00 97.56 129 PHE A N 1
ATOM 958 C CA . PHE A 1 129 ? -10.536 -3.883 7.141 1.00 97.56 129 PHE A CA 1
ATOM 959 C C . PHE A 1 129 ? -11.819 -3.135 6.818 1.00 97.56 129 PHE A C 1
ATOM 961 O O . PHE A 1 129 ? -11.828 -1.905 6.752 1.00 97.56 129 PHE A O 1
ATOM 968 N N . LYS A 1 130 ? -12.905 -3.887 6.670 1.00 96.81 130 LYS A N 1
ATOM 969 C CA . LYS A 1 130 ? -14.254 -3.345 6.541 1.00 96.81 130 LYS A CA 1
ATOM 970 C C . LYS A 1 130 ? -15.108 -3.844 7.701 1.00 96.81 130 LYS A C 1
ATOM 972 O O . LYS A 1 130 ? -14.979 -4.996 8.130 1.00 96.81 130 LYS A O 1
ATOM 977 N N . ARG A 1 131 ? -15.955 -2.974 8.236 1.00 94.44 131 ARG A N 1
ATOM 978 C CA . ARG A 1 131 ? -16.895 -3.322 9.300 1.00 94.44 131 ARG A CA 1
ATOM 979 C C . ARG A 1 131 ? -18.011 -4.199 8.730 1.00 94.44 131 ARG A C 1
ATOM 981 O O . ARG A 1 131 ? -18.454 -3.971 7.603 1.00 94.44 131 ARG A O 1
ATOM 988 N N . ARG A 1 132 ? -18.408 -5.234 9.465 1.00 85.88 132 ARG A N 1
ATOM 989 C CA . ARG A 1 132 ? -19.582 -6.055 9.143 1.00 85.88 132 ARG A CA 1
ATOM 990 C C . ARG A 1 132 ? -20.870 -5.449 9.685 1.00 85.88 132 ARG A C 1
ATOM 992 O O . ARG A 1 132 ? -20.808 -4.687 10.679 1.00 85.88 132 ARG A O 1
#

Sequence (132 aa):
WTDGKNAGFSDGDGADLYLPLDPDEQRPTVSSERGRVGSLWEQAAALIAIRRVEPGLAPEAPLSILTETDPGFPLCYTRGDDWLVVLNPAGKGMKANVPVDGDWHLVAGADVALGEHEIAAGPRTYGVFKRR